Protein AF-A0A2P7N0G2-F1 (afdb_monomer)

Sequence (107 aa):
MAARTPSPQARLLMSMDPVVLGLAIAGAGLLGSFHGQAQAQALPKPPCPLVVPASQKLLQPRRIQANQVQAKNAMGCLSPADAMYGADGCPLRMCGADAGVIQLPKN

Secondary structure (DSSP, 8-state):
-------------------S---------------------PPPPPPPPPSS-GGGGGGPPPPPPHHHHHHHHHT--SSTT-EEE-TTS-EEEESSTTTT---PPP-

Foldseek 3Di:
DDDDDDYDDDDDDDDDDPDDDDDDDDDDDDDDPPPVPPPPPPDPDDAADAQAPPVLCVLADHFDDLVCLVVLCVVPDPDQSDFRADSRRHGPHGDHPCHSDDDDDDD

pLDDT: mean 73.11, std 20.79, range [37.94, 97.56]

Radius of gyration: 33.03 Å; Cα contacts (8 Å, |Δi|>4): 90; chains: 1; bounding box: 98×35×65 Å

Mean predicted aligned error: 17.76 Å

Structure (mmCIF, N/CA/C/O backbone):
data_AF-A0A2P7N0G2-F1
#
_entry.id   AF-A0A2P7N0G2-F1
#
loop_
_atom_site.group_PDB
_atom_site.id
_atom_site.type_symbol
_atom_site.label_atom_id
_atom_site.label_alt_id
_atom_site.label_comp_id
_atom_site.label_asym_id
_atom_site.label_entity_id
_atom_site.label_seq_id
_atom_site.pdbx_PDB_ins_code
_atom_site.Cartn_x
_atom_site.Cartn_y
_atom_site.Cartn_z
_atom_site.occupancy
_atom_site.B_iso_or_equiv
_atom_site.auth_seq_id
_atom_site.auth_comp_id
_atom_site.auth_asym_id
_atom_site.auth_atom_id
_atom_site.pdbx_PDB_model_num
ATOM 1 N N . MET A 1 1 ? 83.287 -12.521 2.942 1.00 37.94 1 MET A N 1
ATOM 2 C CA . MET A 1 1 ? 84.240 -12.465 1.813 1.00 37.94 1 MET A CA 1
ATOM 3 C C . MET A 1 1 ? 83.467 -12.755 0.533 1.00 37.94 1 MET A C 1
ATOM 5 O O . MET A 1 1 ? 82.693 -13.696 0.556 1.00 37.94 1 MET A O 1
ATOM 9 N N . ALA A 1 2 ? 83.651 -11.889 -0.476 1.00 40.47 2 ALA A N 1
ATOM 10 C CA . ALA A 1 2 ? 83.347 -11.975 -1.921 1.00 40.47 2 ALA A CA 1
ATOM 11 C C . ALA A 1 2 ? 82.027 -12.653 -2.378 1.00 40.47 2 ALA A C 1
ATOM 13 O O . ALA A 1 2 ? 81.822 -13.834 -2.153 1.00 40.47 2 ALA A O 1
ATOM 14 N N . ALA A 1 3 ? 81.048 -11.945 -2.955 1.00 41.22 3 ALA A N 1
ATOM 15 C CA . ALA A 1 3 ? 81.010 -11.297 -4.283 1.00 41.22 3 ALA A CA 1
ATOM 16 C C . ALA A 1 3 ? 80.998 -12.278 -5.478 1.00 41.22 3 ALA A C 1
ATOM 18 O O . ALA A 1 3 ? 82.009 -12.928 -5.728 1.00 41.22 3 ALA A O 1
ATOM 19 N N . ARG A 1 4 ? 79.902 -12.284 -6.263 1.00 45.31 4 ARG A N 1
ATOM 20 C CA . ARG A 1 4 ? 79.882 -12.062 -7.731 1.00 45.31 4 ARG A CA 1
ATOM 21 C C . ARG A 1 4 ? 78.461 -12.169 -8.324 1.00 45.31 4 ARG A C 1
ATOM 23 O O . ARG A 1 4 ? 77.760 -13.157 -8.161 1.00 45.31 4 ARG A O 1
ATOM 30 N N . THR A 1 5 ? 78.086 -11.081 -8.983 1.00 50.75 5 THR A N 1
ATOM 31 C CA . THR A 1 5 ? 76.965 -10.800 -9.902 1.00 50.75 5 THR A CA 1
ATOM 32 C C . THR A 1 5 ? 77.260 -11.378 -11.323 1.00 50.75 5 THR A C 1
ATOM 34 O O . THR A 1 5 ? 78.267 -12.072 -11.455 1.00 50.75 5 THR A O 1
ATOM 37 N N . PRO A 1 6 ? 76.580 -10.992 -12.436 1.00 54.22 6 PRO A N 1
ATOM 38 C CA . PRO A 1 6 ? 75.175 -11.197 -12.858 1.00 54.22 6 PRO A CA 1
ATOM 39 C C . PRO A 1 6 ? 75.024 -11.664 -14.353 1.00 54.22 6 PRO A C 1
ATOM 41 O O . PRO A 1 6 ? 76.018 -11.857 -15.047 1.00 54.22 6 PRO A O 1
ATOM 44 N N . SER A 1 7 ? 73.772 -11.662 -14.868 1.00 46.41 7 SER A N 1
ATOM 45 C CA . SER A 1 7 ? 73.331 -11.471 -16.287 1.00 46.41 7 SER A CA 1
ATOM 46 C C . SER A 1 7 ? 73.290 -12.675 -17.263 1.00 46.41 7 SER A C 1
ATOM 48 O O . SER A 1 7 ? 73.991 -13.654 -17.028 1.00 46.41 7 SER A O 1
ATOM 50 N N . PRO A 1 8 ? 72.592 -12.597 -18.432 1.00 47.12 8 PRO A N 1
ATOM 51 C CA . PRO A 1 8 ? 71.509 -11.690 -18.872 1.00 47.12 8 PRO A CA 1
ATOM 52 C C . PRO A 1 8 ? 70.379 -12.403 -19.685 1.00 47.12 8 PRO A C 1
ATOM 54 O O . PRO A 1 8 ? 70.470 -13.569 -20.042 1.00 47.12 8 PRO A O 1
ATOM 57 N N . GLN A 1 9 ? 69.385 -11.618 -20.108 1.00 47.84 9 GLN A N 1
ATOM 58 C CA . GLN A 1 9 ? 68.594 -11.764 -21.347 1.00 47.84 9 GLN A CA 1
ATOM 59 C C . GLN A 1 9 ? 67.151 -12.286 -21.273 1.00 47.84 9 GLN A C 1
ATOM 61 O O . GLN A 1 9 ? 66.850 -13.415 -20.909 1.00 47.84 9 GLN A O 1
ATOM 66 N N . ALA A 1 10 ? 66.300 -11.418 -21.828 1.00 45.88 10 ALA A N 1
ATOM 67 C CA . ALA A 1 10 ? 65.056 -11.715 -22.520 1.00 45.88 10 ALA A CA 1
ATOM 68 C C . ALA A 1 10 ? 63.801 -11.946 -21.670 1.00 45.88 10 ALA A C 1
ATOM 70 O O . ALA A 1 10 ? 63.147 -12.979 -21.751 1.00 45.88 10 ALA A O 1
ATOM 71 N N . ARG A 1 11 ? 63.329 -10.868 -21.038 1.00 46.28 11 ARG A N 1
ATOM 72 C CA . ARG A 1 11 ? 61.991 -10.373 -21.400 1.00 46.28 11 ARG A CA 1
ATOM 73 C C . ARG A 1 11 ? 61.903 -8.865 -21.202 1.00 46.28 11 ARG A C 1
ATOM 75 O O . ARG A 1 11 ? 61.491 -8.349 -20.171 1.00 46.28 11 ARG A O 1
ATOM 82 N N . LEU A 1 12 ? 62.403 -8.193 -22.234 1.00 44.19 12 LEU A N 1
ATOM 83 C CA . LEU A 1 12 ? 62.136 -6.803 -22.559 1.00 44.19 12 LEU A CA 1
ATOM 84 C C . LEU A 1 12 ? 60.631 -6.484 -22.478 1.00 44.19 12 LEU A C 1
ATOM 86 O O . LEU A 1 12 ? 59.837 -7.256 -23.005 1.00 44.19 12 LEU A O 1
ATOM 90 N N . LEU A 1 13 ? 60.347 -5.289 -21.935 1.00 42.66 13 LEU A N 1
ATOM 91 C CA . LEU A 1 13 ? 59.407 -4.267 -22.438 1.00 42.66 13 LEU A CA 1
ATOM 92 C C . LEU A 1 13 ? 57.909 -4.658 -22.491 1.00 42.66 13 LEU A C 1
ATOM 94 O O . LEU A 1 13 ? 57.537 -5.644 -23.101 1.00 42.66 13 LEU A O 1
ATOM 98 N N . MET A 1 14 ? 56.950 -3.926 -21.924 1.00 42.78 14 MET A N 1
ATOM 99 C CA . MET A 1 14 ? 56.872 -2.493 -21.663 1.00 42.78 14 MET A CA 1
ATOM 100 C C . MET A 1 14 ? 56.161 -2.223 -20.330 1.00 42.78 14 MET A C 1
ATOM 102 O O . MET A 1 14 ? 54.978 -2.512 -20.168 1.00 42.78 14 MET A O 1
ATOM 106 N N . SER A 1 15 ? 56.882 -1.577 -19.417 1.00 46.22 15 SER A N 1
ATOM 107 C CA . SER A 1 15 ? 56.310 -0.484 -18.634 1.00 46.22 15 SER A CA 1
ATOM 108 C C . SER A 1 15 ? 56.118 0.697 -19.588 1.00 46.22 15 SER A C 1
ATOM 110 O O . SER A 1 15 ? 57.051 1.019 -20.325 1.00 46.22 15 SER A O 1
ATOM 112 N N . MET A 1 16 ? 54.941 1.321 -19.597 1.00 48.19 16 MET A N 1
ATOM 113 C CA . MET A 1 16 ? 54.788 2.701 -20.056 1.00 48.19 16 MET A CA 1
ATOM 114 C C . MET A 1 16 ? 53.841 3.436 -19.107 1.00 48.19 16 MET A C 1
ATOM 116 O O . MET A 1 16 ? 52.621 3.403 -19.258 1.00 48.19 16 MET A O 1
ATOM 120 N N . ASP A 1 17 ? 54.454 4.085 -18.119 1.00 44.03 17 ASP A N 1
ATOM 121 C CA . ASP A 1 17 ? 53.959 5.277 -17.433 1.00 44.03 17 ASP A CA 1
ATOM 122 C C . ASP A 1 17 ? 53.508 6.336 -18.460 1.00 44.03 17 ASP A C 1
ATOM 124 O O . ASP A 1 17 ? 54.336 6.814 -19.243 1.00 44.03 17 ASP A O 1
ATOM 128 N N . PRO A 1 18 ? 52.232 6.763 -18.479 1.00 44.09 18 PRO A N 1
ATOM 129 C CA . PRO A 1 18 ? 51.783 7.860 -19.322 1.00 44.09 18 PRO A CA 1
ATOM 130 C C . PRO A 1 18 ? 51.975 9.180 -18.571 1.00 44.09 18 PRO A C 1
ATOM 132 O O . PRO A 1 18 ? 51.013 9.863 -18.225 1.00 44.09 18 PRO A O 1
ATOM 135 N N . VAL A 1 19 ? 53.221 9.546 -18.280 1.00 50.19 19 VAL A N 1
ATOM 136 C CA . VAL A 1 19 ? 53.533 10.861 -17.716 1.00 50.19 19 VAL A CA 1
ATOM 137 C C . VAL A 1 19 ? 54.590 11.522 -18.590 1.00 50.19 19 VAL A C 1
ATOM 139 O O . VAL A 1 19 ? 55.769 11.201 -18.527 1.00 50.19 19 VAL A O 1
ATOM 142 N N . VAL A 1 20 ? 54.104 12.501 -19.361 1.00 47.47 20 VAL A N 1
ATOM 143 C CA . VAL A 1 20 ? 54.845 13.622 -19.962 1.00 47.47 20 VAL A CA 1
ATOM 144 C C . VAL A 1 20 ? 55.611 13.310 -21.256 1.00 47.47 20 VAL A C 1
ATOM 146 O O . VAL A 1 20 ? 56.721 12.796 -21.243 1.00 47.47 20 VAL A O 1
ATOM 149 N N . LEU A 1 21 ? 55.032 13.747 -22.385 1.00 45.22 21 LEU A N 1
ATOM 150 C CA . LEU A 1 21 ? 55.568 14.807 -23.267 1.00 45.22 21 LEU A CA 1
ATOM 151 C C . LEU A 1 21 ? 55.219 14.535 -24.743 1.00 45.22 21 LEU A C 1
ATOM 153 O O . LEU A 1 21 ? 55.817 13.685 -25.393 1.00 45.22 21 LEU A O 1
ATOM 157 N N . GLY A 1 22 ? 54.271 15.295 -25.291 1.00 38.31 22 GLY A N 1
ATOM 158 C CA . GLY A 1 22 ? 53.899 15.224 -26.706 1.00 38.31 22 GLY A CA 1
ATOM 159 C C . GLY A 1 22 ? 53.282 16.534 -27.173 1.00 38.31 22 GLY A C 1
ATOM 160 O O . GLY A 1 22 ? 52.080 16.747 -27.067 1.00 38.31 22 GLY A O 1
ATOM 161 N N . LEU A 1 23 ? 54.154 17.428 -27.622 1.00 45.19 23 LEU A N 1
ATOM 162 C CA . LEU A 1 23 ? 53.906 18.776 -28.112 1.00 45.19 23 LEU A CA 1
ATOM 163 C C . LEU A 1 23 ? 53.136 18.776 -29.455 1.00 45.19 23 LEU A C 1
ATOM 165 O O . LEU A 1 23 ? 53.523 18.084 -30.387 1.00 45.19 23 LEU A O 1
ATOM 169 N N . ALA A 1 24 ? 52.092 19.609 -29.519 1.00 47.00 24 ALA A N 1
ATOM 170 C CA . ALA A 1 24 ? 51.514 20.306 -30.677 1.00 47.00 24 ALA A CA 1
ATOM 171 C C . ALA A 1 24 ? 51.315 19.560 -32.020 1.00 47.00 24 ALA A C 1
ATOM 173 O O . ALA A 1 24 ? 52.207 19.511 -32.863 1.00 47.00 24 ALA A O 1
ATOM 174 N N . ILE A 1 25 ? 50.057 19.199 -32.312 1.00 57.22 25 ILE A N 1
ATOM 175 C CA . ILE A 1 25 ? 49.526 19.197 -33.685 1.00 57.22 25 ILE A CA 1
ATOM 176 C C . ILE A 1 25 ? 48.283 20.086 -33.689 1.00 57.22 25 ILE A C 1
ATOM 178 O O . ILE A 1 25 ? 47.260 19.776 -33.079 1.00 57.22 25 ILE A O 1
ATOM 182 N N . ALA A 1 26 ? 48.418 21.246 -34.321 1.00 48.44 26 ALA A N 1
ATOM 183 C CA . ALA A 1 26 ? 47.346 22.197 -34.529 1.00 48.44 26 ALA A CA 1
ATOM 184 C C . ALA A 1 26 ? 46.428 21.729 -35.670 1.00 48.44 26 ALA A C 1
ATOM 186 O O . ALA A 1 26 ? 46.899 21.474 -36.773 1.00 48.44 26 ALA A O 1
ATOM 187 N N . GLY A 1 27 ? 45.118 21.743 -35.415 1.00 44.50 27 GLY A N 1
ATOM 188 C CA . GLY A 1 27 ? 44.134 22.145 -36.420 1.00 44.50 27 GLY A CA 1
ATOM 189 C C . GLY A 1 27 ? 43.277 21.052 -37.066 1.00 44.50 27 GLY A C 1
ATOM 190 O O . GLY A 1 27 ? 43.777 20.162 -37.738 1.00 44.50 27 GLY A O 1
ATOM 191 N N . ALA A 1 28 ? 41.963 21.288 -36.965 1.00 50.41 28 ALA A N 1
ATOM 192 C CA . ALA A 1 28 ? 40.866 20.795 -37.807 1.00 50.41 28 ALA A CA 1
ATOM 193 C C . ALA A 1 28 ? 40.203 19.462 -37.405 1.00 50.41 28 ALA A C 1
ATOM 195 O O . ALA A 1 28 ? 40.543 18.385 -37.878 1.00 50.41 28 ALA A O 1
ATOM 196 N N . GLY A 1 29 ? 39.160 19.579 -36.577 1.00 42.22 29 GLY A N 1
ATOM 197 C CA . GLY A 1 29 ? 38.231 18.490 -36.277 1.00 42.22 29 GLY A CA 1
ATOM 198 C C . GLY A 1 29 ? 37.294 18.804 -35.115 1.00 42.22 29 GLY A C 1
ATOM 199 O O . GLY A 1 29 ? 37.196 18.031 -34.169 1.00 42.22 29 GLY A O 1
ATOM 200 N N . LEU A 1 30 ? 36.631 19.963 -35.161 1.00 53.75 30 LEU A N 1
ATOM 201 C CA . LEU A 1 30 ? 35.398 20.194 -34.409 1.00 53.75 30 LEU A CA 1
ATOM 202 C C . LEU A 1 30 ? 34.427 19.063 -34.750 1.00 53.75 30 LEU A C 1
ATOM 204 O O . LEU A 1 30 ? 34.033 18.972 -35.902 1.00 53.75 30 LEU A O 1
ATOM 208 N N . LEU A 1 31 ? 34.059 18.236 -33.776 1.00 54.38 31 LEU A N 1
ATOM 209 C CA . LEU A 1 31 ? 32.697 17.745 -33.550 1.00 54.38 31 LEU A CA 1
ATOM 210 C C . LEU A 1 31 ? 32.711 17.015 -32.206 1.00 54.38 31 LEU A C 1
ATOM 212 O O . LEU A 1 31 ? 32.992 15.821 -32.094 1.00 54.38 31 LEU A O 1
ATOM 216 N N . GLY A 1 32 ? 32.454 17.797 -31.157 1.00 47.50 32 GLY A N 1
ATOM 217 C CA . GLY A 1 32 ? 32.212 17.281 -29.825 1.00 47.50 32 GLY A CA 1
ATOM 218 C C . GLY A 1 32 ? 31.104 16.240 -29.880 1.00 47.50 32 GLY A C 1
ATOM 219 O O . GLY A 1 32 ? 29.976 16.539 -30.265 1.00 47.50 32 GLY A O 1
ATOM 220 N N . SER A 1 33 ? 31.416 15.025 -29.443 1.00 55.06 33 SER A N 1
ATOM 221 C CA . SER A 1 33 ? 30.395 14.064 -29.046 1.00 55.06 33 SER A CA 1
ATOM 222 C C . SER A 1 33 ? 29.836 14.504 -27.695 1.00 55.06 33 SER A C 1
ATOM 224 O O . SER A 1 33 ? 30.037 13.853 -26.673 1.00 55.06 33 SER A O 1
ATOM 226 N N . PHE A 1 34 ? 29.132 15.638 -27.693 1.00 59.16 34 PHE A N 1
ATOM 227 C CA . PHE A 1 34 ? 28.096 15.892 -26.711 1.00 59.16 34 PHE A CA 1
ATOM 228 C C . PHE A 1 34 ? 27.034 14.824 -26.971 1.00 59.16 34 PHE A C 1
ATOM 230 O O . PHE A 1 34 ? 26.096 15.032 -27.736 1.00 59.16 34 PHE A O 1
ATOM 237 N N . HIS A 1 35 ? 27.207 13.644 -26.372 1.00 58.03 35 HIS A N 1
ATOM 238 C CA . HIS A 1 35 ? 26.092 12.743 -26.138 1.00 58.03 35 HIS A CA 1
ATOM 239 C C . HIS A 1 35 ? 25.174 13.477 -25.165 1.00 58.03 35 HIS A C 1
ATOM 241 O O . HIS A 1 35 ? 25.260 13.313 -23.949 1.00 58.03 35 HIS A O 1
ATOM 247 N N . GLY A 1 36 ? 24.345 14.363 -25.721 1.00 55.91 36 GLY A N 1
ATOM 248 C CA . GLY A 1 36 ? 23.192 14.915 -25.050 1.00 55.91 36 GLY A CA 1
ATOM 249 C C . GLY A 1 36 ? 22.346 13.727 -24.648 1.00 55.91 36 GLY A C 1
ATOM 250 O O . GLY A 1 36 ? 21.617 13.164 -25.462 1.00 55.91 36 GLY A O 1
ATOM 251 N N . GLN A 1 37 ? 22.504 13.296 -23.400 1.00 58.62 37 GLN A N 1
ATOM 252 C CA . GLN A 1 37 ? 21.563 12.395 -22.778 1.00 58.62 37 GLN A CA 1
ATOM 253 C C . GLN A 1 37 ? 20.267 13.187 -22.720 1.00 58.62 37 GLN A C 1
ATOM 255 O O . GLN A 1 37 ? 20.088 14.038 -21.851 1.00 58.62 37 GLN A O 1
ATOM 260 N N . ALA A 1 38 ? 19.403 12.972 -23.711 1.00 61.75 38 ALA A N 1
ATOM 261 C CA . ALA A 1 38 ? 18.021 13.380 -23.629 1.00 61.75 38 ALA A CA 1
ATOM 262 C C . ALA A 1 38 ? 17.488 12.727 -22.353 1.00 61.75 38 ALA A C 1
ATOM 264 O O . ALA A 1 38 ? 17.238 11.522 -22.309 1.00 61.75 38 ALA A O 1
ATOM 265 N N . GLN A 1 39 ? 17.423 13.511 -21.278 1.00 61.34 39 GLN A N 1
ATOM 266 C CA . GLN A 1 39 ? 16.766 13.117 -20.051 1.00 61.34 39 GLN A CA 1
ATOM 267 C C . GLN A 1 39 ? 15.297 13.011 -20.425 1.00 61.34 39 GLN A C 1
ATOM 269 O O . GLN A 1 39 ? 14.584 14.010 -20.408 1.00 61.34 39 GLN A O 1
ATOM 274 N N . ALA A 1 40 ? 14.872 11.823 -20.860 1.00 65.88 40 ALA A N 1
ATOM 275 C CA . ALA A 1 40 ? 13.468 11.523 -21.041 1.00 65.88 40 ALA A CA 1
ATOM 276 C C . ALA A 1 40 ? 12.801 11.888 -19.717 1.00 65.88 40 ALA A C 1
ATOM 278 O O . ALA A 1 40 ? 13.065 11.255 -18.690 1.00 65.88 40 ALA A O 1
ATOM 279 N N . GLN A 1 41 ? 12.031 12.977 -19.718 1.00 65.50 41 GLN A N 1
ATOM 280 C CA . GLN A 1 41 ? 11.313 13.417 -18.540 1.00 65.50 41 GLN A CA 1
ATOM 281 C C . GLN A 1 41 ? 10.300 12.316 -18.253 1.00 65.50 41 GLN A C 1
ATOM 283 O O . GLN A 1 41 ? 9.280 12.197 -18.931 1.00 65.50 41 GLN A O 1
ATOM 288 N N . ALA A 1 42 ? 10.643 11.429 -17.318 1.00 69.88 42 ALA A N 1
ATOM 289 C CA . ALA A 1 42 ? 9.790 10.314 -16.967 1.00 69.88 42 ALA A CA 1
ATOM 290 C C . ALA A 1 42 ? 8.449 10.893 -16.523 1.00 69.88 42 ALA A C 1
ATOM 292 O O . ALA A 1 42 ? 8.405 11.697 -15.586 1.00 69.88 42 ALA A O 1
ATOM 293 N N . LEU A 1 43 ? 7.369 10.507 -17.211 1.00 76.62 43 LEU A N 1
ATOM 294 C CA . LEU A 1 43 ? 6.034 10.919 -16.806 1.00 76.62 43 LEU A CA 1
ATOM 295 C C . LEU A 1 43 ? 5.849 10.578 -15.321 1.00 76.62 43 LEU A C 1
ATOM 297 O O . LEU A 1 43 ? 6.282 9.503 -14.878 1.00 76.62 43 LEU A O 1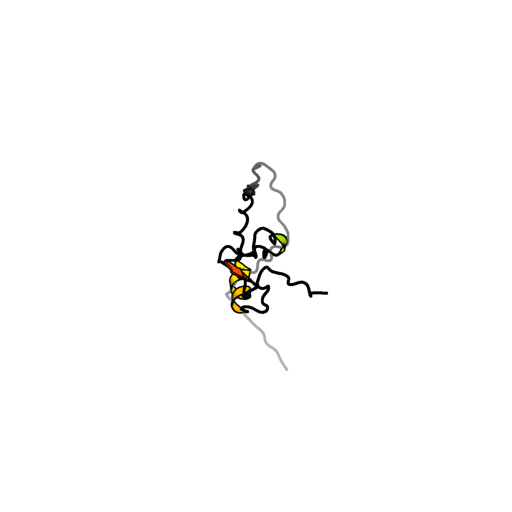
ATOM 301 N N . PR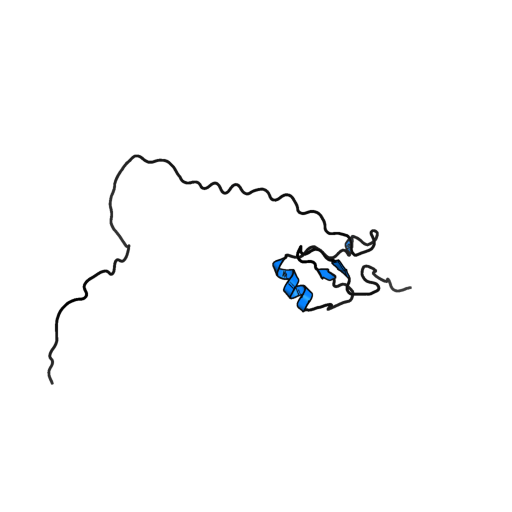O A 1 44 ? 5.225 11.476 -14.539 1.00 77.06 44 PRO A N 1
ATOM 302 C CA . PRO A 1 44 ? 4.957 11.207 -13.139 1.00 77.06 44 PRO A CA 1
ATOM 303 C C . PRO A 1 44 ? 4.190 9.890 -13.029 1.00 77.06 44 PRO A C 1
ATOM 305 O O . PRO A 1 44 ? 3.159 9.693 -13.674 1.00 77.06 44 PRO A O 1
ATOM 308 N N . LYS A 1 45 ? 4.731 8.953 -12.241 1.00 83.19 45 LYS A N 1
ATOM 309 C CA . LYS A 1 45 ? 4.096 7.646 -12.058 1.00 83.19 45 LYS A CA 1
ATOM 310 C C . LYS A 1 45 ? 2.679 7.842 -11.502 1.00 83.19 45 LYS A C 1
ATOM 312 O O . LYS A 1 45 ? 2.507 8.677 -10.609 1.00 83.19 45 LYS A O 1
ATOM 317 N N . PRO A 1 46 ? 1.698 7.028 -11.929 1.00 87.38 46 PRO A N 1
ATOM 318 C CA . PRO A 1 46 ? 0.349 7.106 -11.389 1.00 87.38 46 PRO A CA 1
ATOM 319 C C . PRO A 1 46 ? 0.357 6.901 -9.864 1.00 87.38 46 PRO A C 1
ATOM 321 O O . PRO A 1 46 ? 1.236 6.187 -9.342 1.00 87.38 46 PRO A O 1
ATOM 324 N N . PRO A 1 47 ? -0.589 7.529 -9.140 1.00 89.94 47 PRO A N 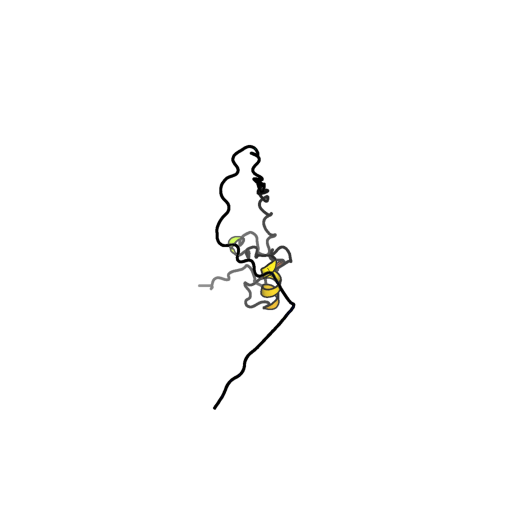1
ATOM 325 C CA . PRO A 1 47 ? -0.747 7.322 -7.707 1.00 89.94 47 PRO A CA 1
ATOM 326 C C . PRO A 1 47 ? -1.094 5.859 -7.416 1.00 89.94 47 PRO A C 1
ATOM 328 O O . PRO A 1 47 ? -1.684 5.170 -8.246 1.00 89.94 47 PRO A O 1
ATOM 331 N N . CYS A 1 48 ? -0.718 5.382 -6.232 1.00 93.81 48 CYS A N 1
ATOM 332 C CA . CYS A 1 48 ? -1.067 4.027 -5.822 1.00 93.81 48 CYS A CA 1
ATOM 333 C C . CYS A 1 48 ? -2.570 3.895 -5.533 1.00 93.81 48 CYS A C 1
ATOM 335 O O . CYS A 1 48 ? -3.181 4.867 -5.072 1.00 93.81 48 CYS A O 1
ATOM 337 N N . PRO A 1 49 ? -3.148 2.697 -5.736 1.00 94.19 49 PRO A N 1
ATOM 338 C CA . PRO A 1 49 ? -4.481 2.374 -5.245 1.00 94.19 49 PRO A CA 1
ATOM 339 C C . PRO A 1 49 ? -4.590 2.604 -3.734 1.00 94.19 49 PRO A C 1
ATOM 341 O O . PRO A 1 49 ? -3.626 2.398 -2.988 1.00 94.19 49 PRO A O 1
ATOM 344 N N . LEU A 1 50 ? -5.767 3.035 -3.280 1.00 93.75 50 LEU A N 1
ATOM 345 C CA . LEU A 1 50 ? -6.029 3.183 -1.852 1.00 93.75 50 LEU A CA 1
ATOM 346 C C . LEU A 1 50 ? -6.180 1.810 -1.198 1.00 93.75 50 LEU A C 1
ATOM 348 O O . LEU A 1 50 ? -6.916 0.962 -1.696 1.00 93.75 50 LEU A O 1
ATOM 352 N N . VAL A 1 51 ? -5.505 1.629 -0.064 1.00 92.69 51 VAL A N 1
ATOM 353 C CA . VAL A 1 51 ? -5.651 0.459 0.822 1.00 92.69 51 VAL A CA 1
ATOM 354 C C . VAL A 1 51 ? -6.272 0.834 2.170 1.00 92.69 51 VAL A C 1
ATOM 356 O O . VAL A 1 51 ? -6.401 -0.010 3.049 1.00 92.69 51 VAL A O 1
ATOM 359 N N . VAL A 1 52 ? -6.644 2.107 2.320 1.00 91.25 52 VAL A N 1
ATOM 360 C CA . VAL A 1 52 ? -7.354 2.681 3.465 1.00 91.25 52 VAL A CA 1
ATOM 361 C C . VAL A 1 52 ? -8.667 3.314 2.986 1.00 91.25 52 VAL A C 1
ATOM 363 O O . VAL A 1 52 ? -8.765 3.690 1.810 1.00 91.25 52 VAL A O 1
ATOM 366 N N . PRO A 1 53 ? -9.673 3.482 3.862 1.00 89.94 53 PRO A N 1
ATOM 367 C CA . PRO A 1 53 ? -10.884 4.229 3.535 1.00 89.94 53 PRO A CA 1
ATOM 368 C C . PRO A 1 53 ? -10.570 5.632 2.997 1.00 89.94 53 PRO A C 1
ATOM 370 O O . PRO A 1 53 ? -9.637 6.296 3.448 1.00 89.94 53 PRO A O 1
ATOM 373 N N . ALA A 1 54 ? -11.375 6.125 2.051 1.00 89.62 54 ALA A N 1
ATOM 374 C CA . ALA A 1 54 ? -11.123 7.413 1.393 1.00 89.62 54 ALA A CA 1
ATOM 375 C C . ALA A 1 54 ? -11.085 8.604 2.372 1.00 89.62 54 ALA A C 1
ATOM 377 O O . ALA A 1 54 ? -10.300 9.533 2.180 1.00 89.62 54 ALA A O 1
ATOM 378 N N . SER A 1 55 ? -11.875 8.549 3.449 1.00 89.25 55 SER A N 1
ATOM 379 C CA . SER A 1 55 ? -11.870 9.533 4.543 1.00 89.25 55 SER A CA 1
ATOM 380 C C . SER A 1 55 ? -10.539 9.595 5.302 1.00 89.25 55 SER A C 1
ATOM 382 O O . SER A 1 55 ? -10.239 10.598 5.941 1.00 8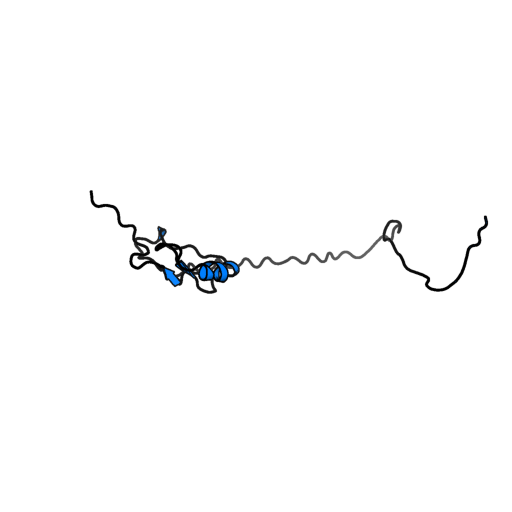9.25 55 SER A O 1
ATOM 384 N N . GLN A 1 56 ? -9.723 8.546 5.207 1.00 88.38 56 GLN A N 1
ATOM 385 C CA . GLN A 1 56 ? -8.455 8.361 5.910 1.00 88.38 56 GLN A CA 1
ATOM 386 C C . GLN A 1 56 ? -7.264 8.336 4.948 1.00 88.38 56 GLN A C 1
ATOM 388 O O . GLN A 1 56 ? -6.196 7.842 5.291 1.00 88.38 56 GLN A O 1
ATOM 393 N N . LYS A 1 57 ? -7.401 8.911 3.746 1.00 90.06 57 LYS A N 1
ATOM 394 C CA . LYS A 1 57 ? -6.351 8.936 2.713 1.00 90.06 57 LYS A CA 1
ATOM 395 C C . LYS A 1 57 ? -4.980 9.423 3.209 1.00 90.06 57 LYS A C 1
ATOM 397 O O . LYS A 1 57 ? -3.964 9.031 2.646 1.00 90.06 57 LYS A O 1
ATOM 402 N N . LEU A 1 58 ? -4.927 10.254 4.251 1.00 89.62 58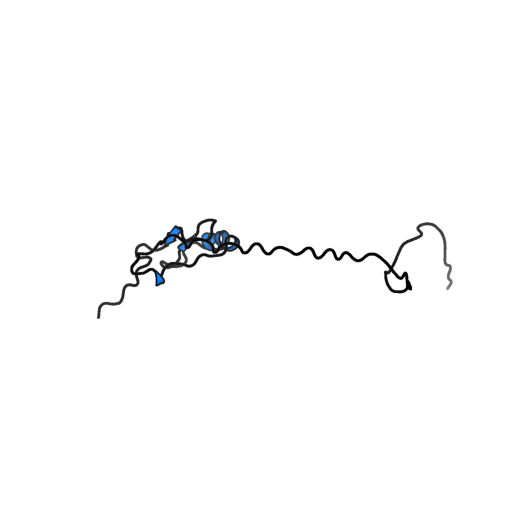 LEU A N 1
ATOM 403 C CA . LEU A 1 58 ? -3.671 10.701 4.869 1.00 89.62 58 LEU A CA 1
ATOM 404 C C . LEU A 1 58 ? -2.864 9.561 5.512 1.00 89.62 58 LEU A C 1
ATOM 406 O O . LEU A 1 58 ? -1.649 9.673 5.635 1.00 89.62 58 LEU A O 1
ATOM 410 N N . LEU A 1 59 ? -3.529 8.469 5.884 1.00 89.56 59 LEU A N 1
ATOM 411 C CA . LEU A 1 59 ? -2.930 7.266 6.462 1.00 89.56 59 LEU A CA 1
ATOM 412 C C . LEU A 1 59 ? -2.488 6.261 5.391 1.00 89.56 59 LEU A C 1
ATOM 414 O O . LEU A 1 59 ? -1.939 5.216 5.724 1.00 89.56 59 LEU A O 1
ATOM 418 N N . GLN A 1 60 ? -2.698 6.574 4.107 1.00 92.38 60 GLN A N 1
ATOM 419 C CA . GLN A 1 60 ? -2.244 5.751 2.994 1.00 92.38 60 GLN A CA 1
ATOM 420 C C . GLN A 1 60 ? -0.710 5.608 3.033 1.00 92.38 60 GLN A C 1
ATOM 422 O O . GLN A 1 60 ? 0.004 6.609 2.884 1.00 92.38 60 GLN A O 1
ATOM 427 N N . PRO A 1 61 ? -0.179 4.377 3.133 1.00 92.81 61 PRO A N 1
ATOM 428 C CA . PRO A 1 61 ? 1.250 4.132 3.026 1.00 92.81 61 PRO A CA 1
ATOM 429 C C . PRO A 1 61 ? 1.795 4.639 1.689 1.00 92.81 61 PRO A C 1
ATOM 431 O O . PRO A 1 61 ? 1.191 4.458 0.625 1.00 92.81 61 PRO A O 1
ATOM 434 N N . ARG A 1 62 ? 2.948 5.305 1.735 1.00 94.38 62 ARG A N 1
ATOM 435 C CA . ARG A 1 62 ? 3.569 5.870 0.533 1.00 94.38 62 ARG A CA 1
ATOM 436 C C . ARG A 1 62 ? 4.183 4.766 -0.322 1.00 94.38 62 ARG A C 1
ATOM 438 O O . ARG A 1 62 ? 4.641 3.756 0.199 1.00 94.38 62 ARG A O 1
ATOM 445 N N . ARG A 1 63 ? 4.259 5.002 -1.636 1.00 95.81 63 ARG A N 1
ATOM 446 C CA . ARG A 1 63 ? 5.039 4.151 -2.543 1.00 95.81 63 ARG A CA 1
ATOM 447 C C . ARG A 1 63 ? 6.493 4.084 -2.066 1.00 95.81 63 ARG A C 1
ATOM 449 O O . ARG A 1 63 ? 7.096 5.129 -1.819 1.00 95.81 63 ARG A O 1
ATOM 456 N N . ILE A 1 64 ? 7.050 2.880 -2.012 1.00 95.56 64 ILE A N 1
ATOM 457 C CA . ILE A 1 64 ? 8.479 2.649 -1.762 1.00 95.56 64 ILE A CA 1
ATOM 458 C C . ILE A 1 64 ? 9.217 2.350 -3.069 1.00 95.56 64 ILE A C 1
ATOM 460 O O . ILE A 1 64 ? 8.599 2.114 -4.109 1.00 95.56 64 ILE A O 1
ATOM 464 N N . GLN A 1 65 ? 10.549 2.387 -3.044 1.00 95.56 65 GLN A N 1
ATOM 465 C CA . GLN A 1 65 ? 11.328 2.020 -4.226 1.00 95.56 65 GLN A CA 1
ATOM 466 C C . GLN A 1 65 ? 11.224 0.510 -4.481 1.00 95.56 65 GLN A C 1
ATOM 468 O O . GLN A 1 65 ? 11.208 -0.278 -3.539 1.00 95.56 65 GLN A O 1
ATOM 473 N N . ALA A 1 66 ? 11.192 0.094 -5.751 1.00 94.00 66 ALA A N 1
ATOM 474 C CA . ALA A 1 66 ? 11.034 -1.318 -6.119 1.00 94.00 66 ALA A CA 1
ATOM 475 C C . ALA A 1 66 ? 12.125 -2.222 -5.506 1.00 94.00 66 ALA A C 1
ATOM 477 O O . ALA A 1 66 ? 11.839 -3.327 -5.056 1.00 94.00 66 ALA A O 1
ATOM 478 N N . ASN A 1 67 ? 13.361 -1.725 -5.389 1.00 96.31 67 ASN A N 1
ATOM 479 C CA . ASN A 1 67 ? 14.474 -2.429 -4.738 1.00 96.31 67 ASN A CA 1
ATOM 480 C C . ASN A 1 67 ? 14.329 -2.555 -3.207 1.00 96.31 67 ASN A C 1
ATOM 482 O O . ASN A 1 67 ? 15.019 -3.366 -2.598 1.00 96.31 67 ASN A O 1
ATOM 486 N N . GLN A 1 68 ? 13.443 -1.784 -2.574 1.00 97.25 68 GLN A N 1
ATOM 487 C CA . GLN A 1 68 ? 13.164 -1.858 -1.136 1.00 97.25 68 GLN A CA 1
ATOM 488 C C . GLN A 1 68 ? 12.025 -2.829 -0.808 1.00 97.25 68 GLN A C 1
ATOM 490 O O . GLN A 1 68 ? 11.895 -3.243 0.344 1.00 97.25 68 GLN A O 1
ATOM 495 N N . VAL A 1 69 ? 11.213 -3.216 -1.800 1.00 97.19 69 VAL A N 1
ATOM 496 C CA . VAL A 1 69 ? 10.021 -4.059 -1.606 1.00 97.19 69 VAL A CA 1
ATOM 497 C C . VAL A 1 69 ? 10.382 -5.404 -0.995 1.00 97.19 69 VAL A C 1
ATOM 499 O O . VAL A 1 69 ? 9.763 -5.811 -0.015 1.00 97.19 69 VAL A O 1
ATOM 502 N N . GLN A 1 70 ? 11.401 -6.080 -1.532 1.00 97.56 70 GLN A N 1
ATOM 503 C CA . GLN A 1 70 ? 11.787 -7.409 -1.059 1.00 97.56 70 GLN A CA 1
ATOM 504 C C . GLN A 1 70 ? 12.212 -7.374 0.412 1.00 97.56 70 GLN A C 1
ATOM 506 O O . GLN A 1 70 ? 11.693 -8.144 1.213 1.00 97.56 70 GLN A O 1
ATOM 511 N N . ALA A 1 71 ? 13.102 -6.448 0.777 1.00 96.81 71 ALA A N 1
ATOM 512 C CA . ALA A 1 71 ? 13.564 -6.302 2.153 1.00 96.81 71 ALA A CA 1
ATOM 513 C C . ALA A 1 71 ? 12.424 -5.888 3.099 1.00 96.81 71 ALA A C 1
ATOM 515 O O . ALA A 1 71 ? 12.286 -6.460 4.178 1.00 96.81 71 ALA A O 1
ATOM 516 N N . LYS A 1 72 ? 11.563 -4.943 2.686 1.00 95.75 72 LYS A N 1
ATOM 517 C CA . LYS 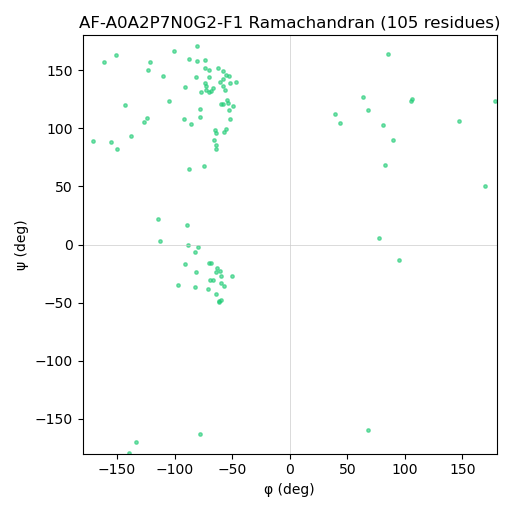A 1 72 ? 10.409 -4.512 3.489 1.00 95.75 72 LYS A CA 1
ATOM 518 C C . LYS A 1 72 ? 9.443 -5.663 3.748 1.00 95.75 72 LYS A C 1
ATOM 520 O O . LYS A 1 72 ? 9.070 -5.885 4.894 1.00 95.75 72 LYS A O 1
ATOM 525 N N . ASN A 1 73 ? 9.072 -6.406 2.710 1.00 96.50 73 ASN A N 1
ATOM 526 C CA . ASN A 1 73 ? 8.148 -7.527 2.841 1.00 96.50 73 ASN A CA 1
ATOM 527 C C . ASN A 1 73 ? 8.773 -8.708 3.603 1.00 96.50 73 ASN A C 1
ATOM 529 O O . ASN A 1 73 ? 8.051 -9.411 4.303 1.00 96.50 73 ASN A O 1
ATOM 533 N N . ALA A 1 74 ? 10.093 -8.915 3.514 1.00 97.12 74 ALA A N 1
ATOM 534 C CA . ALA A 1 74 ? 10.800 -9.958 4.262 1.00 97.12 74 ALA A CA 1
ATOM 535 C C . ALA A 1 74 ? 10.803 -9.712 5.780 1.00 97.12 74 ALA A C 1
ATOM 537 O O . ALA A 1 74 ? 10.782 -10.670 6.546 1.00 97.12 74 ALA A O 1
ATOM 538 N N . MET A 1 75 ? 10.775 -8.448 6.221 1.00 95.31 75 MET A N 1
ATOM 539 C CA . MET A 1 75 ? 10.582 -8.113 7.640 1.00 95.31 75 MET A CA 1
ATOM 540 C C . MET A 1 75 ? 9.168 -8.441 8.143 1.00 95.31 75 MET A C 1
ATOM 542 O O . MET A 1 75 ? 8.945 -8.498 9.349 1.00 95.31 75 MET A O 1
ATOM 546 N N . GLY A 1 76 ? 8.212 -8.654 7.235 1.00 90.62 76 GLY A N 1
ATOM 547 C CA . GLY A 1 76 ?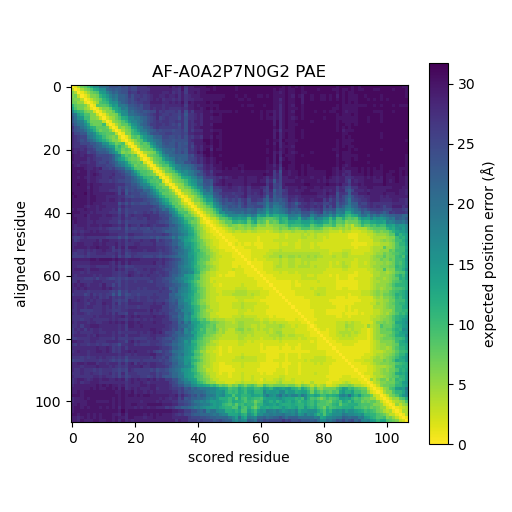 6.818 -8.899 7.572 1.00 90.62 76 GLY A CA 1
ATOM 548 C C . GLY A 1 76 ? 6.115 -7.678 8.171 1.00 90.62 76 GLY A C 1
ATOM 549 O O . GLY A 1 76 ? 6.520 -6.525 7.998 1.00 90.62 76 GLY A O 1
ATOM 550 N N . CYS A 1 77 ? 5.013 -7.947 8.863 1.00 91.12 77 CYS A N 1
ATOM 551 C CA . CYS A 1 77 ? 4.207 -6.933 9.527 1.00 91.12 77 CYS A CA 1
ATOM 552 C C . CYS A 1 77 ? 4.775 -6.642 10.920 1.00 91.12 77 CYS A C 1
ATOM 554 O O . CYS A 1 77 ? 4.570 -7.429 11.841 1.00 91.12 77 CYS A O 1
ATOM 556 N N . LEU A 1 78 ? 5.476 -5.516 11.074 1.00 89.69 78 LEU A N 1
ATOM 557 C CA . LEU A 1 78 ? 6.049 -5.102 12.361 1.00 89.69 78 LEU A CA 1
ATOM 558 C C . LEU A 1 78 ? 5.008 -4.419 13.264 1.00 89.69 78 LEU A C 1
ATOM 560 O O . LEU A 1 78 ? 5.147 -4.410 14.484 1.00 89.69 78 LEU A O 1
ATOM 564 N N . SER A 1 79 ? 3.952 -3.863 12.670 1.00 87.88 79 SER A N 1
ATOM 565 C CA . SER A 1 79 ? 2.839 -3.211 13.354 1.00 87.88 79 SER A CA 1
ATOM 566 C C . SER A 1 79 ? 1.536 -3.319 12.543 1.00 87.88 79 SER A C 1
ATOM 568 O O . SER A 1 79 ? 1.571 -3.555 11.332 1.00 87.88 79 SER A O 1
ATOM 570 N N . PRO A 1 80 ? 0.362 -3.089 13.160 1.00 87.06 80 PRO A N 1
ATOM 571 C CA . PRO A 1 80 ? -0.912 -3.033 12.436 1.00 87.06 80 PRO A CA 1
ATOM 572 C C . PRO A 1 80 ? -0.963 -1.949 11.347 1.00 87.06 80 PRO A C 1
ATOM 574 O O . PRO A 1 80 ? -1.688 -2.104 10.365 1.00 87.06 80 PRO A O 1
ATOM 577 N N . ALA A 1 81 ? -0.188 -0.872 11.508 1.00 86.56 81 ALA A N 1
ATOM 578 C CA . ALA A 1 81 ? -0.109 0.240 10.563 1.00 86.56 81 ALA A CA 1
ATOM 579 C C . ALA A 1 81 ? 0.848 -0.022 9.382 1.00 86.56 81 ALA A C 1
ATOM 581 O O . ALA A 1 81 ? 0.915 0.787 8.458 1.00 86.56 81 ALA A O 1
ATOM 582 N N . ASP A 1 82 ? 1.590 -1.135 9.387 1.00 91.81 82 ASP A N 1
ATOM 583 C CA . ASP A 1 82 ? 2.446 -1.516 8.264 1.00 91.81 82 ASP A CA 1
ATOM 584 C C . ASP A 1 82 ? 1.650 -2.033 7.065 1.00 91.81 82 ASP A C 1
ATOM 586 O O . ASP A 1 82 ? 0.523 -2.508 7.191 1.00 91.81 82 ASP A O 1
ATOM 590 N N . ALA A 1 83 ? 2.269 -1.978 5.885 1.00 94.44 83 ALA A N 1
ATOM 591 C CA . ALA A 1 83 ? 1.688 -2.440 4.631 1.00 94.44 83 ALA A CA 1
ATOM 592 C C . ALA A 1 83 ? 2.557 -3.502 3.961 1.00 94.44 83 ALA A C 1
ATOM 594 O O . ALA A 1 83 ? 3.786 -3.451 4.046 1.00 94.44 83 ALA A O 1
ATOM 595 N N . MET A 1 84 ? 1.905 -4.395 3.220 1.00 95.44 84 MET A N 1
ATOM 596 C CA . MET A 1 84 ? 2.569 -5.271 2.257 1.00 95.44 84 MET A CA 1
ATOM 597 C C . MET A 1 84 ? 2.589 -4.590 0.892 1.00 95.44 84 MET A C 1
ATOM 599 O O . MET A 1 84 ? 1.571 -4.045 0.460 1.00 95.44 84 MET A O 1
ATOM 603 N N . TYR A 1 85 ? 3.730 -4.641 0.210 1.00 97.06 85 TYR A N 1
ATOM 604 C CA . TYR A 1 85 ? 3.951 -3.920 -1.043 1.00 97.06 85 TYR A CA 1
ATOM 605 C C . TYR A 1 85 ? 4.039 -4.857 -2.249 1.00 97.06 85 TYR A C 1
ATOM 607 O O . TYR A 1 85 ? 4.571 -5.963 -2.151 1.00 97.06 85 TYR A O 1
ATOM 615 N N . GLY A 1 86 ? 3.535 -4.401 -3.394 1.00 96.56 86 GLY A N 1
ATOM 616 C CA . GLY A 1 86 ? 3.713 -5.045 -4.691 1.00 96.56 86 GLY A CA 1
ATOM 617 C C . GLY A 1 86 ? 5.072 -4.718 -5.306 1.00 96.56 86 GLY A C 1
ATOM 618 O O . GLY A 1 86 ? 5.795 -3.844 -4.827 1.00 96.56 86 GLY A O 1
ATOM 619 N N . ALA A 1 87 ? 5.424 -5.404 -6.394 1.00 96.19 87 ALA A N 1
ATOM 620 C CA . ALA A 1 87 ? 6.700 -5.207 -7.091 1.00 96.19 87 ALA A CA 1
ATOM 621 C C . ALA A 1 87 ? 6.889 -3.776 -7.642 1.00 96.19 87 ALA A C 1
ATOM 623 O O . ALA A 1 87 ? 8.014 -3.318 -7.826 1.00 96.19 87 ALA A O 1
ATOM 624 N N . ASP A 1 88 ? 5.793 -3.052 -7.869 1.00 93.88 88 ASP A N 1
ATOM 625 C CA . ASP A 1 88 ? 5.769 -1.646 -8.283 1.00 93.88 88 ASP A CA 1
ATOM 626 C C . ASP A 1 88 ? 6.001 -0.659 -7.120 1.00 93.88 88 ASP A C 1
ATOM 628 O O . ASP A 1 88 ? 6.032 0.562 -7.317 1.00 93.88 88 ASP A O 1
ATOM 632 N N . GLY A 1 89 ? 6.150 -1.185 -5.901 1.00 96.31 89 GLY A N 1
ATOM 633 C CA . GLY A 1 89 ? 6.306 -0.420 -4.676 1.00 96.31 89 GLY A CA 1
ATOM 634 C C . GLY A 1 89 ? 5.007 0.177 -4.149 1.00 96.31 89 GLY A C 1
ATOM 635 O O . GLY A 1 89 ? 5.069 0.947 -3.191 1.00 96.31 89 GLY A O 1
ATOM 636 N N . CYS A 1 90 ? 3.845 -0.124 -4.742 1.00 96.56 90 CYS A N 1
ATOM 637 C CA . CYS A 1 90 ? 2.565 0.301 -4.185 1.00 96.56 90 CYS A CA 1
ATOM 638 C C . CYS A 1 90 ? 2.110 -0.632 -3.060 1.00 96.56 90 CYS A C 1
ATOM 640 O O . CYS A 1 90 ? 2.333 -1.843 -3.133 1.00 96.56 90 CYS A O 1
ATOM 642 N N . PRO A 1 91 ? 1.469 -0.097 -2.008 1.00 95.44 91 PRO A N 1
ATOM 643 C CA . PRO A 1 91 ? 0.866 -0.936 -0.987 1.00 95.44 91 PRO A CA 1
ATOM 644 C C . PRO A 1 91 ? -0.307 -1.718 -1.591 1.00 95.44 91 PRO A C 1
ATOM 646 O O . PRO A 1 91 ? -1.131 -1.159 -2.312 1.00 95.44 91 PRO A O 1
ATOM 649 N N . LEU A 1 92 ? -0.372 -3.012 -1.288 1.00 95.06 92 LEU A N 1
ATOM 650 C CA . LEU A 1 92 ? -1.445 -3.915 -1.716 1.00 95.06 92 LEU A CA 1
ATOM 651 C C . LEU A 1 92 ? -2.503 -4.086 -0.632 1.00 95.06 92 LEU A C 1
ATOM 653 O O . LEU A 1 92 ? -3.683 -4.245 -0.926 1.00 95.06 92 LEU A O 1
ATOM 657 N N . ARG A 1 93 ? -2.068 -4.079 0.629 1.00 93.06 93 ARG A N 1
ATOM 658 C CA . ARG A 1 93 ? -2.937 -4.190 1.797 1.00 93.06 93 ARG A CA 1
ATOM 659 C C . ARG A 1 93 ? -2.224 -3.698 3.041 1.00 93.06 93 ARG A C 1
ATOM 661 O O . ARG A 1 93 ? -0.993 -3.731 3.117 1.00 93.06 93 ARG A O 1
ATOM 668 N N . MET A 1 94 ? -3.017 -3.317 4.026 1.00 93.00 94 MET A N 1
ATOM 669 C CA . MET A 1 94 ? -2.530 -3.080 5.372 1.00 93.00 94 MET A CA 1
ATOM 670 C C . MET A 1 94 ? -2.376 -4.396 6.154 1.00 93.00 94 MET A C 1
ATOM 672 O O . MET A 1 94 ? -2.963 -5.422 5.796 1.00 93.00 94 MET A O 1
ATOM 676 N N . CYS A 1 95 ? -1.545 -4.376 7.192 1.00 90.69 95 CYS A N 1
ATOM 677 C CA . CYS A 1 95 ? -1.228 -5.537 8.019 1.00 90.69 95 CYS A CA 1
ATOM 678 C C . CYS A 1 95 ? -2.268 -5.816 9.116 1.00 90.69 95 CYS A C 1
ATOM 680 O O . CYS A 1 95 ? -2.523 -6.982 9.409 1.00 90.69 95 CYS A O 1
ATOM 682 N N . GLY A 1 96 ? -2.861 -4.787 9.731 1.00 84.88 96 GLY A N 1
ATOM 683 C CA . GLY A 1 96 ? -3.870 -4.937 10.789 1.00 84.88 96 GLY A CA 1
ATOM 684 C C . GLY A 1 96 ? -5.313 -5.077 10.285 1.00 84.88 96 GLY A C 1
ATOM 685 O O . GLY A 1 96 ? -5.634 -4.669 9.172 1.00 84.88 96 GLY A O 1
ATOM 686 N N . ALA A 1 97 ? -6.195 -5.619 11.133 1.00 68.62 97 ALA A N 1
ATOM 687 C CA . ALA A 1 97 ? -7.630 -5.747 10.847 1.00 68.62 97 ALA A CA 1
ATOM 688 C C . ALA A 1 97 ? -8.363 -4.391 10.872 1.00 68.62 97 ALA A C 1
ATOM 690 O O . ALA A 1 97 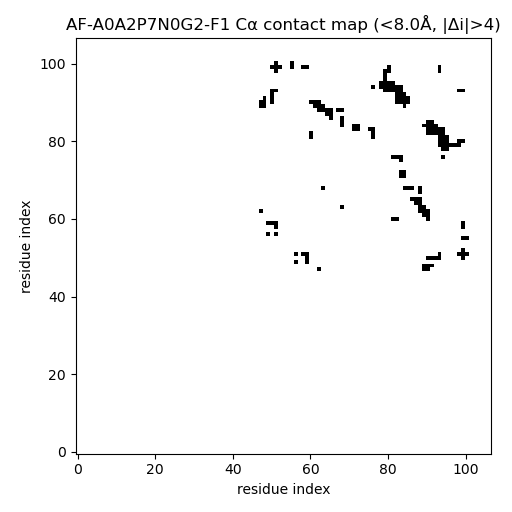? -9.185 -4.126 10.002 1.00 68.62 97 ALA A O 1
ATOM 691 N N . ASP A 1 98 ? -7.995 -3.508 11.806 1.00 65.56 98 ASP A N 1
ATOM 692 C CA . ASP A 1 98 ? -8.467 -2.114 11.882 1.00 65.56 98 ASP A CA 1
ATOM 693 C C . ASP A 1 98 ? -7.579 -1.149 11.080 1.00 65.56 98 ASP A C 1
ATOM 695 O O . ASP A 1 98 ? -7.538 0.058 11.328 1.00 65.56 98 ASP A O 1
ATOM 699 N N . ALA A 1 99 ? -6.758 -1.669 10.171 1.00 65.31 99 ALA A N 1
ATOM 700 C CA . ALA A 1 99 ? -5.682 -0.872 9.625 1.00 65.31 99 ALA A CA 1
ATOM 701 C C . ALA A 1 99 ? -6.176 0.210 8.660 1.00 65.31 99 ALA A C 1
ATOM 703 O O . ALA A 1 99 ? -7.039 -0.003 7.811 1.00 65.31 99 ALA A O 1
ATOM 704 N N . GLY A 1 100 ? -5.605 1.400 8.829 1.00 62.03 100 GLY A N 1
ATOM 705 C CA . GLY A 1 100 ? -6.127 2.634 8.257 1.00 62.03 100 GLY A CA 1
ATOM 706 C C . GLY A 1 100 ? -7.029 3.412 9.216 1.00 62.03 100 GLY A C 1
ATOM 707 O O . GLY A 1 100 ? -7.228 4.592 8.972 1.00 62.03 100 GLY A O 1
ATOM 708 N N . VAL A 1 101 ? -7.494 2.833 10.331 1.00 69.50 101 VAL A N 1
ATOM 709 C CA . VAL A 1 101 ? -8.359 3.511 11.309 1.00 69.50 101 VAL A CA 1
ATOM 710 C C . VAL A 1 101 ? -7.573 3.883 12.570 1.00 69.50 101 VAL A C 1
ATOM 712 O O . VAL A 1 101 ? -7.002 3.026 13.239 1.00 69.50 101 VAL A O 1
ATOM 715 N N . ILE A 1 102 ? -7.564 5.170 12.933 1.00 68.44 102 ILE A N 1
ATOM 716 C CA . ILE A 1 102 ? -7.087 5.624 14.249 1.00 68.44 102 ILE A CA 1
ATOM 717 C C . ILE A 1 102 ? -8.288 5.660 15.191 1.00 68.44 102 ILE A C 1
ATOM 719 O O . ILE A 1 102 ? -9.152 6.528 15.069 1.00 68.44 102 ILE A O 1
ATOM 723 N N . GLN A 1 103 ? -8.333 4.722 16.134 1.00 68.62 103 GLN A N 1
ATOM 724 C CA . GLN A 1 103 ? -9.335 4.715 17.195 1.00 68.62 103 GLN A CA 1
ATOM 725 C C . GLN A 1 103 ? -8.936 5.747 18.254 1.00 68.62 103 GLN A C 1
ATOM 727 O O . GLN A 1 103 ? -7.953 5.567 18.972 1.00 68.62 103 GLN A O 1
ATOM 732 N N . LEU A 1 104 ? -9.688 6.842 18.340 1.00 70.44 104 LEU A N 1
ATOM 733 C CA . LEU A 1 104 ? -9.544 7.798 19.436 1.00 70.44 104 LEU A CA 1
ATOM 734 C C . LEU A 1 104 ? -10.138 7.188 20.723 1.00 70.44 104 LEU A C 1
ATOM 736 O O . LEU A 1 104 ? -11.188 6.538 20.652 1.00 70.44 104 LEU A O 1
ATOM 740 N N . PRO A 1 105 ? -9.495 7.365 21.893 1.00 71.00 105 PRO A N 1
ATOM 741 C CA . PRO A 1 105 ? -10.065 6.927 23.162 1.00 71.00 105 PRO A CA 1
ATO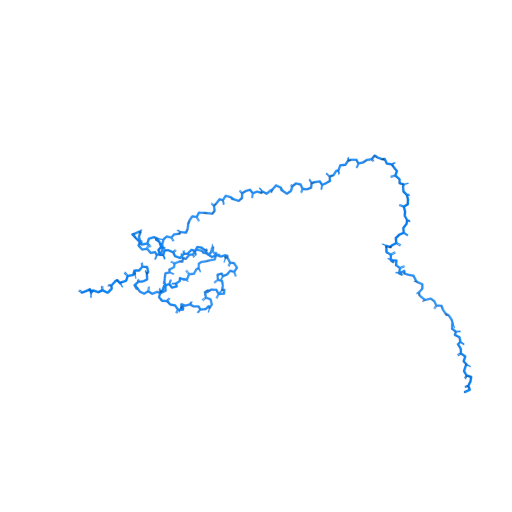M 742 C C . PRO A 1 105 ? -11.392 7.647 23.414 1.00 71.00 105 PRO A C 1
ATOM 744 O O . PRO A 1 105 ? -11.527 8.833 23.123 1.00 71.00 105 PRO A O 1
ATOM 747 N N . LYS A 1 106 ? -12.378 6.913 23.936 1.00 71.94 106 LYS A N 1
ATOM 748 C CA . LYS A 1 106 ? -13.672 7.479 24.325 1.00 71.94 106 LYS A CA 1
ATOM 749 C C . LYS A 1 106 ? -13.490 8.187 25.664 1.00 71.94 106 LYS A C 1
ATOM 751 O O . LYS A 1 106 ? -13.110 7.537 26.636 1.00 71.94 106 LYS A O 1
ATOM 756 N N . ASN A 1 107 ? -13.690 9.498 25.658 1.00 63.12 107 ASN A N 1
ATOM 757 C CA . ASN A 1 107 ? -13.684 10.371 26.828 1.00 63.12 107 ASN A CA 1
ATOM 758 C C . ASN A 1 107 ? -14.827 10.014 27.780 1.00 63.12 107 ASN A C 1
ATOM 760 O O . ASN A 1 107 ? -15.942 9.754 27.269 1.00 63.12 107 ASN A O 1
#

Organism: NCBI:txid2116684

Solvent-accessible surface area (backbone atoms only — not comparable to full-atom values): 7584 Å² total; per-residue (Å²): 133,84,90,86,85,86,88,86,89,86,83,77,86,79,89,79,83,94,72,87,89,84,84,84,83,85,84,90,77,92,73,82,83,73,76,72,74,75,74,73,78,73,73,82,75,79,80,67,71,80,56,32,58,80,95,33,54,89,63,47,75,72,72,48,56,52,89,47,31,63,63,53,52,70,68,50,72,85,45,45,83,32,65,42,55,38,82,82,9,31,48,70,36,52,56,28,94,65,35,53,62,84,84,74,82,85,128